Protein AF-A0A2V7VZ02-F1 (afdb_monomer_lite)

Sequence (107 aa):
QSSDVDKNAAIVIFVASGRCRVFQDGQEIDCIIPPEVAVRQQSALAVGDRVQLDENRAVKAVLPRRTVLSRPDPNNPHRQRLIAANLDIVIHVVSVKAPPLRPRLID

Radius of gyration: 16.57 Å; chains: 1; bounding box: 39×30×45 Å

pLDDT: mean 86.11, std 13.35, range [42.12, 97.31]

Foldseek 3Di:
DPPPVQQFWWFFAADDVQWTWTHGPNDIDIAGEDVCQQPVPLAGDEGRWTFDADPRRYTPDTDDFPAWDWDQDPVGNVDIHTHHTNDPDDDDDDDCVVVHDDVVVVD

Secondary structure (DSSP, 8-state):
--SSTTTTPEEEEEEETTEEEEEETTEEEEEE--HHHHHH-SS---BT-EEEE-TTSBEEEEPPPS-EEEEEETTEEEEEEEEEES-S-------SBTTBP-GGGT-

Structure (mmCIF, N/CA/C/O backbone):
data_AF-A0A2V7VZ02-F1
#
_entry.id   AF-A0A2V7VZ02-F1
#
loop_
_atom_site.group_PDB
_atom_site.id
_atom_site.type_symbol
_atom_site.label_atom_id
_atom_site.label_alt_id
_atom_site.label_comp_id
_atom_site.label_asym_id
_atom_site.label_entity_id
_atom_site.label_seq_id
_atom_site.pdbx_PDB_ins_code
_atom_site.Cartn_x
_atom_site.Cartn_y
_atom_site.Cartn_z
_atom_site.occupancy
_atom_site.B_iso_or_equiv
_atom_site.auth_seq_id
_atom_site.auth_comp_id
_atom_site.auth_asym_id
_atom_site.auth_atom_id
_atom_site.pdbx_PDB_model_num
ATOM 1 N N . GLN A 1 1 ? -10.505 -18.770 16.253 1.00 42.12 1 GLN A N 1
ATOM 2 C CA . GLN A 1 1 ? -10.760 -17.383 16.709 1.00 42.12 1 GLN A CA 1
ATOM 3 C C . GLN A 1 1 ? -10.189 -16.311 15.761 1.00 42.12 1 GLN A C 1
ATOM 5 O O . GLN A 1 1 ? -10.323 -15.136 16.052 1.00 42.12 1 GLN A O 1
ATOM 10 N N . SER A 1 2 ? -9.627 -16.672 14.595 1.00 49.50 2 SER A N 1
ATOM 11 C CA . SER A 1 2 ? -8.992 -15.723 13.656 1.00 49.50 2 SER A CA 1
ATOM 12 C C . SER A 1 2 ? -9.938 -15.053 12.638 1.00 49.50 2 SER A C 1
ATOM 14 O O . SER A 1 2 ? -9.486 -14.239 11.844 1.00 49.50 2 SER A O 1
ATOM 16 N N . SER A 1 3 ? -11.226 -15.407 12.604 1.00 48.09 3 SER A N 1
ATOM 17 C CA . SER A 1 3 ? -12.119 -15.102 11.471 1.00 48.09 3 SER A CA 1
ATOM 18 C C . SER A 1 3 ? -12.917 -13.797 11.577 1.00 48.09 3 SER A C 1
ATOM 20 O O . SER A 1 3 ? -13.489 -13.381 10.577 1.00 48.09 3 SER A O 1
ATOM 22 N N . ASP A 1 4 ? -12.987 -13.162 12.752 1.00 48.34 4 ASP A N 1
ATOM 23 C CA . ASP A 1 4 ? -13.784 -11.933 12.947 1.00 48.34 4 ASP A CA 1
ATOM 24 C C . ASP A 1 4 ? -12.958 -10.643 12.835 1.00 48.34 4 ASP A C 1
ATOM 26 O O . ASP A 1 4 ? -13.481 -9.617 12.414 1.00 48.34 4 ASP A O 1
ATOM 30 N N . VAL A 1 5 ? -11.651 -10.694 13.122 1.00 52.28 5 VAL A N 1
ATOM 31 C CA . VAL A 1 5 ? -10.734 -9.542 12.961 1.00 52.28 5 VAL A CA 1
ATOM 32 C C . VAL A 1 5 ? -10.601 -9.133 11.489 1.00 52.28 5 VAL A C 1
ATOM 34 O O . VAL A 1 5 ? -10.393 -7.963 11.177 1.00 52.28 5 VAL A O 1
ATOM 37 N N . ASP A 1 6 ? -10.774 -10.100 10.592 1.00 58.72 6 ASP A N 1
ATOM 38 C CA . ASP A 1 6 ? -10.607 -9.935 9.154 1.00 58.72 6 ASP A CA 1
ATOM 39 C C . ASP A 1 6 ? -11.839 -9.364 8.443 1.00 58.72 6 ASP A C 1
ATOM 41 O O . ASP A 1 6 ? -11.684 -8.790 7.365 1.00 58.72 6 ASP A O 1
ATOM 45 N N . LYS A 1 7 ? -13.040 -9.487 9.028 1.00 61.44 7 LYS A N 1
ATOM 46 C CA . LYS A 1 7 ? -14.293 -9.056 8.380 1.00 61.44 7 LYS A CA 1
ATOM 47 C C . LYS A 1 7 ? -14.403 -7.543 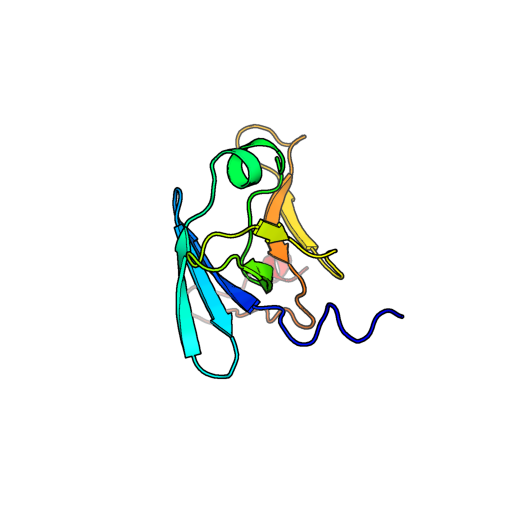8.205 1.00 61.44 7 LYS A C 1
ATOM 49 O O . LYS A 1 7 ? -15.038 -7.108 7.257 1.00 61.44 7 LYS A O 1
ATOM 54 N N . ASN A 1 8 ? -13.747 -6.766 9.068 1.00 75.88 8 ASN A N 1
ATOM 55 C CA . ASN A 1 8 ? -13.770 -5.299 9.021 1.00 75.88 8 ASN A CA 1
ATOM 56 C C . ASN A 1 8 ? -12.416 -4.697 8.616 1.00 75.88 8 ASN A C 1
ATOM 58 O O . ASN A 1 8 ? -12.157 -3.523 8.879 1.00 75.88 8 ASN A O 1
ATOM 62 N N . ALA A 1 9 ? -11.518 -5.494 8.036 1.00 88.50 9 ALA A N 1
ATOM 63 C CA . ALA A 1 9 ? -10.226 -4.988 7.601 1.00 88.50 9 ALA A CA 1
ATOM 64 C C . ALA A 1 9 ? -10.382 -4.174 6.309 1.00 88.50 9 ALA A C 1
ATOM 66 O O . ALA A 1 9 ? -10.865 -4.688 5.301 1.00 88.50 9 ALA A O 1
ATOM 67 N N . ALA A 1 10 ? -9.910 -2.930 6.325 1.00 95.38 10 ALA A N 1
ATOM 68 C CA . ALA A 1 10 ? -9.783 -2.114 5.126 1.00 95.38 10 ALA A CA 1
ATOM 69 C C . ALA A 1 10 ? -8.416 -2.359 4.469 1.00 95.38 10 ALA A C 1
ATOM 71 O O . ALA A 1 10 ? -7.426 -2.620 5.158 1.00 95.38 10 ALA A O 1
ATOM 72 N N . ILE A 1 11 ? -8.341 -2.280 3.142 1.00 96.38 11 ILE A N 1
ATOM 73 C CA . ILE A 1 11 ? -7.092 -2.477 2.392 1.00 96.38 11 ILE A CA 1
ATOM 74 C C . ILE A 1 11 ? -6.541 -1.122 1.982 1.00 96.38 11 ILE A C 1
ATOM 76 O O . ILE A 1 11 ? -7.223 -0.356 1.314 1.00 96.38 11 ILE A O 1
ATOM 80 N N . VAL A 1 12 ? -5.295 -0.821 2.324 1.00 95.94 12 VAL A N 1
ATOM 81 C CA . VAL A 1 12 ? -4.632 0.410 1.889 1.00 95.94 12 VAL A CA 1
ATOM 82 C C . VAL A 1 12 ? -4.392 0.364 0.382 1.00 95.94 12 VAL A C 1
ATOM 84 O O . VAL A 1 12 ? -3.684 -0.510 -0.111 1.00 95.94 12 VAL A O 1
ATOM 87 N N . ILE A 1 13 ? -4.932 1.334 -0.351 1.00 96.81 13 ILE A N 1
ATOM 88 C CA . ILE A 1 13 ? -4.778 1.453 -1.812 1.00 96.81 13 ILE A CA 1
ATOM 89 C C . ILE A 1 13 ? -3.915 2.653 -2.217 1.00 96.81 13 ILE A C 1
ATOM 91 O O . ILE A 1 13 ? -3.393 2.697 -3.327 1.00 96.81 13 ILE A O 1
ATOM 95 N N . PHE A 1 14 ? -3.714 3.610 -1.308 1.00 94.62 14 PHE A N 1
ATOM 96 C CA . PHE A 1 14 ? -2.876 4.785 -1.533 1.00 94.62 14 PHE A CA 1
ATOM 97 C C . PHE A 1 14 ? -2.263 5.281 -0.222 1.00 94.62 14 PHE A C 1
ATOM 99 O O . PHE A 1 14 ? -2.923 5.263 0.817 1.00 94.62 14 PHE A O 1
ATOM 106 N N . VAL A 1 15 ?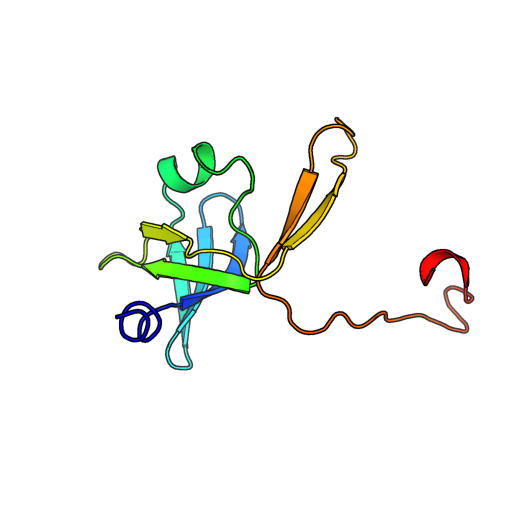 -1.024 5.779 -0.272 1.00 90.94 15 VAL A N 1
ATOM 107 C CA . VAL A 1 15 ? -0.319 6.347 0.886 1.00 90.94 15 VAL A CA 1
ATOM 108 C C . VAL A 1 15 ? 0.352 7.662 0.499 1.00 90.94 15 VAL A C 1
ATOM 110 O O . VAL A 1 15 ? 1.076 7.737 -0.492 1.00 90.94 15 VAL A O 1
ATOM 113 N N . ALA A 1 16 ? 0.147 8.685 1.323 1.00 87.81 16 ALA A N 1
ATOM 114 C CA . ALA A 1 16 ? 0.828 9.971 1.270 1.00 87.81 16 ALA A CA 1
ATOM 115 C C . ALA A 1 16 ? 1.245 10.409 2.684 1.00 87.81 16 ALA A C 1
ATOM 117 O O . ALA A 1 16 ? 0.965 9.743 3.681 1.00 87.81 16 ALA A O 1
ATOM 118 N N . SER A 1 17 ? 1.936 11.545 2.791 1.00 84.44 17 SER A N 1
ATOM 119 C CA . SER A 1 17 ? 2.347 12.076 4.094 1.00 84.44 17 SER A CA 1
ATOM 120 C C . SER A 1 17 ? 1.126 12.350 4.985 1.00 84.44 17 SER A C 1
ATOM 122 O O . SER A 1 17 ? 0.275 13.170 4.640 1.00 84.44 17 SER A O 1
ATOM 124 N N . GLY A 1 18 ? 1.022 11.632 6.109 1.00 87.44 18 GLY A N 1
ATOM 125 C CA . GLY A 1 18 ? -0.049 11.781 7.106 1.00 87.44 18 GLY A CA 1
ATOM 126 C C . GLY A 1 18 ? -1.448 11.334 6.661 1.00 87.44 18 GLY A C 1
ATOM 127 O O . GLY A 1 18 ? -2.400 11.475 7.428 1.00 87.44 18 GLY A O 1
ATOM 128 N N . ARG A 1 19 ? -1.601 10.802 5.442 1.00 92.69 19 ARG A N 1
ATOM 129 C CA . ARG A 1 19 ? -2.894 10.395 4.874 1.00 92.69 19 ARG A CA 1
ATOM 130 C C . ARG A 1 19 ? -2.769 9.109 4.078 1.00 92.69 19 ARG A C 1
ATOM 132 O O . ARG A 1 19 ? -1.748 8.851 3.447 1.00 92.69 19 ARG A O 1
ATOM 139 N N . CYS A 1 20 ? -3.836 8.333 4.048 1.00 94.69 20 CYS A N 1
ATOM 140 C CA . CYS A 1 20 ? -3.964 7.199 3.145 1.00 94.69 20 CYS A CA 1
ATOM 141 C C . CYS A 1 20 ? -5.375 7.145 2.576 1.00 94.69 20 CYS A C 1
ATOM 143 O O . CYS A 1 20 ? -6.274 7.836 3.051 1.00 94.69 20 CYS A O 1
ATOM 145 N N . ARG A 1 21 ? -5.550 6.313 1.556 1.00 97.31 21 ARG A N 1
ATOM 146 C CA . ARG A 1 21 ? -6.867 5.882 1.114 1.00 97.31 21 ARG A CA 1
ATOM 147 C C . ARG A 1 21 ? -6.953 4.381 1.255 1.00 97.31 21 ARG A C 1
ATOM 149 O O . ARG A 1 21 ? -5.990 3.675 0.935 1.00 97.31 21 ARG A O 1
ATOM 156 N N . VAL A 1 22 ? -8.096 3.914 1.723 1.00 97.06 22 VAL A N 1
ATOM 157 C CA . VAL A 1 22 ? -8.373 2.495 1.897 1.00 97.06 22 VAL A CA 1
ATOM 158 C C . VAL A 1 22 ? -9.592 2.081 1.089 1.00 97.06 22 VAL A C 1
ATOM 160 O O . VAL A 1 22 ? -10.464 2.898 0.805 1.00 97.06 22 VAL A O 1
ATOM 163 N N . PHE A 1 23 ? -9.641 0.808 0.727 1.00 96.94 23 PHE A N 1
ATOM 164 C CA . PHE A 1 23 ? -10.794 0.152 0.144 1.00 96.94 23 PHE A CA 1
ATOM 165 C C . PHE A 1 23 ? -11.464 -0.720 1.205 1.00 96.94 23 PHE A C 1
ATOM 167 O O . PHE A 1 23 ? -10.813 -1.584 1.800 1.00 96.94 23 PHE A O 1
ATOM 174 N N . GLN A 1 24 ? -12.747 -0.485 1.451 1.00 94.56 24 GLN A N 1
ATOM 175 C CA . GLN A 1 24 ? -13.556 -1.229 2.412 1.00 94.56 24 GLN A CA 1
ATOM 176 C C . GLN A 1 24 ? -14.988 -1.321 1.888 1.00 94.56 24 GLN A C 1
ATOM 178 O O . GLN A 1 24 ? -15.546 -0.318 1.452 1.00 94.56 24 GLN A O 1
ATOM 183 N N . ASP A 1 25 ? -15.567 -2.523 1.892 1.00 90.88 25 ASP A N 1
ATOM 184 C CA . ASP A 1 25 ? -16.966 -2.767 1.506 1.00 90.88 25 ASP A CA 1
ATOM 185 C C . ASP A 1 25 ? -17.374 -2.151 0.153 1.00 90.88 25 ASP A C 1
ATOM 187 O O . ASP A 1 25 ? -18.471 -1.621 -0.020 1.00 90.88 25 ASP A O 1
ATOM 191 N N . GLY A 1 26 ? -16.472 -2.207 -0.832 1.00 92.56 26 GLY A N 1
ATOM 192 C CA . GLY A 1 26 ? -16.727 -1.680 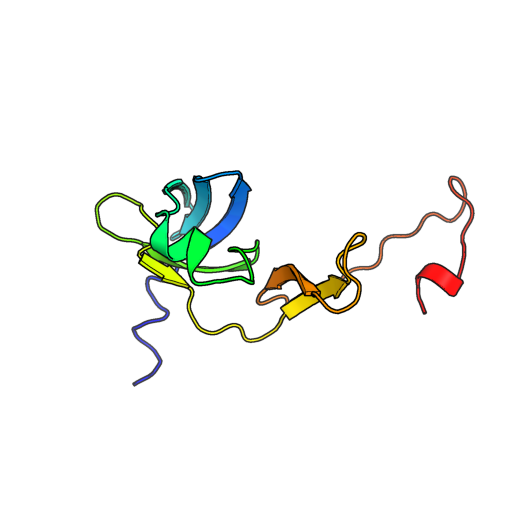-2.176 1.00 92.56 26 GLY A CA 1
ATOM 193 C C . GLY A 1 26 ? -16.496 -0.176 -2.334 1.00 92.56 26 GLY A C 1
ATOM 194 O O . GLY A 1 26 ? -16.718 0.349 -3.423 1.00 92.56 26 GLY A O 1
ATOM 195 N N . GLN A 1 27 ? -16.059 0.521 -1.284 1.00 94.88 27 GLN A N 1
ATOM 196 C CA . GLN A 1 27 ? -15.878 1.969 -1.285 1.00 94.88 27 GLN A CA 1
ATOM 197 C C . GLN A 1 27 ? -14.432 2.367 -1.021 1.00 94.88 27 GLN A C 1
ATOM 199 O O . GLN A 1 27 ? -13.710 1.715 -0.265 1.00 94.88 27 GLN A O 1
ATOM 204 N N . GLU A 1 28 ? -14.032 3.486 -1.620 1.00 97.31 28 GLU A N 1
ATOM 205 C CA . GLU A 1 28 ? -12.789 4.162 -1.278 1.00 97.31 28 GLU A CA 1
ATOM 206 C C . GLU A 1 28 ? -13.025 5.196 -0.173 1.00 97.31 28 GLU A C 1
ATOM 208 O O . GLU A 1 28 ? -13.923 6.035 -0.268 1.00 97.31 28 GLU A O 1
ATOM 213 N N . ILE A 1 29 ? -12.196 5.157 0.867 1.00 96.38 29 ILE A N 1
ATOM 214 C CA . ILE A 1 29 ? -12.321 6.016 2.044 1.00 96.38 29 ILE A CA 1
ATOM 215 C C . ILE A 1 29 ? -10.982 6.710 2.286 1.00 96.38 29 ILE A C 1
ATOM 217 O O . ILE A 1 29 ? -9.952 6.053 2.450 1.00 96.38 29 ILE A O 1
ATOM 221 N N . ASP A 1 30 ? -10.991 8.043 2.313 1.00 97.12 30 ASP A N 1
ATOM 222 C CA . ASP A 1 30 ? -9.832 8.824 2.743 1.00 97.12 30 ASP A CA 1
ATOM 223 C C . ASP A 1 30 ? -9.691 8.759 4.270 1.00 97.12 30 ASP A C 1
ATOM 225 O O . ASP A 1 30 ? -10.656 8.953 5.018 1.00 97.12 30 ASP A O 1
ATOM 229 N N . CYS A 1 31 ? -8.464 8.509 4.721 1.00 95.44 31 CYS A N 1
ATOM 230 C CA . CYS A 1 31 ? -8.131 8.238 6.111 1.00 95.44 31 CYS A CA 1
ATOM 231 C C . CYS A 1 31 ? -6.908 9.034 6.573 1.00 95.44 31 CYS A C 1
ATOM 233 O O . CYS A 1 31 ? -5.994 9.352 5.802 1.00 95.44 31 CYS A O 1
ATOM 235 N N . ILE A 1 32 ? -6.861 9.312 7.872 1.00 93.62 32 ILE A N 1
ATOM 236 C CA . ILE A 1 32 ? -5.720 9.963 8.523 1.00 93.62 32 ILE A CA 1
ATOM 237 C C . ILE A 1 32 ? -4.751 8.889 9.023 1.00 93.62 32 ILE A C 1
ATOM 239 O O . ILE A 1 32 ? -5.174 7.835 9.497 1.00 93.62 32 ILE A O 1
ATOM 243 N N . ILE A 1 33 ? -3.447 9.160 8.936 1.00 91.31 33 ILE A N 1
ATOM 244 C CA . ILE A 1 33 ? -2.409 8.332 9.556 1.00 91.31 33 ILE A CA 1
ATOM 245 C C . ILE A 1 33 ? -1.938 9.041 10.833 1.00 91.31 33 ILE A C 1
ATOM 247 O O . ILE A 1 33 ? -1.225 10.045 10.732 1.00 91.31 33 ILE A O 1
ATOM 251 N N . PRO A 1 34 ? -2.305 8.549 12.030 1.00 88.50 34 PRO A N 1
ATOM 252 C CA . PRO A 1 34 ? -1.823 9.117 13.281 1.00 88.50 34 PRO A CA 1
ATOM 253 C C . PRO A 1 34 ? -0.286 9.080 13.375 1.00 88.50 34 PRO A C 1
ATOM 255 O O . PRO A 1 34 ? 0.331 8.098 12.942 1.00 88.50 34 PRO A O 1
ATOM 258 N N . PRO A 1 35 ? 0.359 10.094 13.985 1.00 82.50 35 PRO A N 1
ATOM 259 C CA . PRO A 1 35 ? 1.816 10.139 14.130 1.00 82.50 35 PRO A CA 1
ATOM 260 C C . PRO A 1 35 ? 2.398 8.903 14.821 1.00 82.50 35 PRO A C 1
ATOM 262 O O . PRO A 1 35 ? 3.475 8.445 14.470 1.00 82.50 35 PRO A O 1
ATOM 265 N N . GLU A 1 36 ? 1.676 8.317 15.772 1.00 80.31 36 GLU A N 1
ATOM 266 C CA . GLU A 1 36 ? 2.086 7.093 16.464 1.00 80.31 36 GLU A CA 1
ATOM 267 C C . GLU A 1 36 ? 2.195 5.877 15.534 1.00 80.31 36 GLU A C 1
ATOM 269 O O . GLU A 1 36 ? 3.137 5.095 15.665 1.00 80.31 36 GLU A O 1
ATOM 274 N N . VAL A 1 37 ? 1.304 5.755 14.546 1.00 77.25 37 VAL A N 1
ATOM 275 C CA . VAL A 1 37 ? 1.382 4.726 13.499 1.00 77.25 37 VAL A CA 1
ATOM 276 C C . VAL A 1 37 ? 2.516 5.051 12.525 1.00 77.25 37 VAL A C 1
ATOM 278 O O . VAL A 1 37 ? 3.269 4.158 12.138 1.00 77.25 37 VAL A O 1
ATOM 281 N N . ALA A 1 38 ? 2.696 6.332 12.191 1.00 70.19 38 ALA A N 1
ATOM 282 C CA . ALA A 1 38 ? 3.758 6.796 11.299 1.00 70.19 38 ALA A CA 1
ATOM 283 C C . ALA A 1 38 ? 5.177 6.634 11.888 1.00 70.19 38 ALA A C 1
ATOM 285 O O . ALA A 1 38 ? 6.120 6.362 11.148 1.00 70.19 38 ALA A O 1
ATOM 286 N N . VAL A 1 39 ? 5.340 6.798 13.207 1.00 61.62 39 VAL A N 1
ATOM 287 C CA . VAL A 1 39 ? 6.638 6.788 13.908 1.00 61.62 39 VAL A CA 1
ATOM 288 C C . VAL A 1 39 ? 7.024 5.389 14.392 1.00 61.62 39 VAL A C 1
ATOM 290 O O . VAL A 1 39 ? 8.188 5.006 14.271 1.00 61.62 39 VAL A O 1
ATOM 293 N N . ARG A 1 40 ? 6.078 4.605 14.938 1.00 54.97 40 ARG A N 1
ATOM 294 C CA . ARG A 1 40 ? 6.382 3.276 15.507 1.00 54.97 40 ARG A CA 1
ATOM 295 C C . ARG A 1 40 ? 6.747 2.246 14.446 1.00 54.97 40 ARG A C 1
ATOM 297 O O . ARG A 1 40 ? 7.556 1.361 14.709 1.00 54.97 40 ARG A O 1
ATOM 304 N N . GLN A 1 41 ? 6.171 2.344 13.253 1.00 52.75 41 GLN A N 1
ATOM 305 C CA . GLN A 1 41 ? 6.456 1.404 12.180 1.00 52.75 41 GLN A CA 1
ATOM 306 C C . GLN A 1 41 ? 7.488 1.992 11.230 1.00 52.75 41 GLN A C 1
ATOM 308 O O . GLN A 1 41 ? 7.159 2.474 10.155 1.00 52.75 41 GLN A O 1
ATOM 313 N N . GLN A 1 42 ? 8.771 1.867 11.576 1.00 46.72 42 GLN A N 1
ATOM 314 C CA . GLN A 1 42 ? 9.895 2.160 10.670 1.00 46.72 42 GLN A CA 1
ATOM 315 C C . GLN A 1 42 ? 9.807 1.436 9.299 1.00 46.72 42 GLN A C 1
ATOM 317 O O . GLN A 1 42 ? 10.586 1.750 8.396 1.00 46.72 42 GLN A O 1
ATOM 322 N N . SER A 1 43 ? 8.829 0.533 9.130 1.00 55.38 43 SER A N 1
ATOM 323 C CA . SER A 1 43 ? 8.205 0.138 7.864 1.00 55.38 43 SER A CA 1
ATOM 324 C C . SER A 1 43 ? 6.855 0.858 7.674 1.00 55.38 43 SER A C 1
ATOM 326 O O . SER A 1 43 ? 5.802 0.339 8.043 1.00 55.38 43 SER A O 1
ATOM 328 N N . ALA A 1 44 ? 6.915 2.078 7.130 1.00 70.56 44 ALA A N 1
ATOM 329 C CA . ALA A 1 44 ? 5.758 2.922 6.843 1.00 70.56 44 ALA A CA 1
ATOM 330 C C . ALA A 1 44 ? 4.624 2.110 6.207 1.00 70.56 44 ALA A C 1
ATOM 332 O O . ALA A 1 44 ? 4.893 1.245 5.371 1.00 70.56 44 ALA A O 1
ATOM 333 N N . LEU A 1 45 ? 3.388 2.404 6.617 1.00 87.19 45 LEU A N 1
ATOM 334 C CA . LEU A 1 45 ? 2.169 1.936 5.964 1.00 87.19 45 LEU A CA 1
ATOM 335 C C . LEU A 1 45 ? 2.390 1.825 4.449 1.00 87.19 45 LEU A C 1
ATOM 337 O O . LEU A 1 45 ? 2.837 2.790 3.823 1.00 87.19 45 LEU A O 1
ATOM 341 N N . ALA A 1 46 ? 2.108 0.665 3.874 1.00 90.81 46 ALA A N 1
ATOM 342 C CA . ALA A 1 46 ? 2.259 0.439 2.446 1.00 90.81 46 ALA A CA 1
ATOM 343 C C . ALA A 1 46 ? 0.933 0.065 1.804 1.00 90.81 46 ALA A C 1
ATOM 345 O O . ALA A 1 46 ? -0.002 -0.400 2.452 1.00 90.81 46 ALA A O 1
ATOM 346 N N . VAL A 1 47 ? 0.870 0.247 0.489 1.00 94.12 47 VAL A N 1
ATOM 347 C CA . VAL A 1 47 ? -0.240 -0.280 -0.301 1.00 94.12 47 VAL A CA 1
ATOM 348 C C . VAL A 1 47 ? -0.324 -1.801 -0.135 1.00 94.12 47 VAL A C 1
ATOM 350 O O . VAL A 1 47 ? 0.695 -2.490 -0.044 1.00 94.12 47 VAL A O 1
ATOM 353 N N . GLY A 1 48 ? -1.547 -2.311 -0.044 1.00 95.25 48 GLY A N 1
ATOM 354 C CA . GLY A 1 48 ? -1.850 -3.702 0.278 1.00 95.25 48 GLY A CA 1
ATOM 355 C C . GLY A 1 48 ? -1.823 -4.034 1.775 1.00 95.25 48 GLY A C 1
ATOM 356 O O . GLY A 1 48 ? -2.222 -5.136 2.156 1.00 95.25 48 GLY A O 1
ATOM 357 N N . ASP A 1 49 ? -1.425 -3.109 2.659 1.00 94.06 49 ASP A N 1
ATOM 358 C CA . ASP A 1 49 ? -1.613 -3.313 4.097 1.00 94.06 49 ASP A CA 1
ATOM 359 C C . ASP A 1 49 ? -3.097 -3.468 4.433 1.00 94.06 49 ASP A C 1
ATOM 361 O O . ASP A 1 49 ? -3.960 -2.760 3.915 1.00 94.06 49 ASP A O 1
ATOM 365 N N . ARG A 1 50 ? -3.382 -4.400 5.341 1.00 95.00 50 ARG A N 1
ATOM 366 C CA . ARG A 1 50 ? -4.707 -4.564 5.932 1.00 95.00 50 ARG A CA 1
ATOM 367 C C . ARG A 1 50 ? -4.735 -3.769 7.223 1.00 95.00 50 ARG A C 1
ATOM 369 O O . ARG A 1 50 ? -3.846 -3.939 8.056 1.00 95.00 50 ARG A O 1
ATOM 376 N N . VAL A 1 51 ? -5.731 -2.914 7.399 1.00 93.69 51 VAL A N 1
ATOM 377 C CA . VAL A 1 51 ? -5.806 -2.004 8.541 1.00 93.69 51 VAL A CA 1
ATOM 378 C C . VAL A 1 51 ? -7.160 -2.042 9.222 1.00 93.69 51 VAL A C 1
ATOM 380 O O . VAL A 1 51 ? -8.184 -2.335 8.609 1.00 93.69 51 VAL A O 1
ATOM 383 N N . GLN A 1 52 ? -7.148 -1.707 10.506 1.00 92.88 52 GLN A N 1
ATOM 384 C CA . GLN A 1 52 ? -8.344 -1.349 11.251 1.00 92.88 52 GLN A CA 1
ATOM 385 C C . GLN A 1 52 ? -8.450 0.170 11.314 1.00 92.88 52 GLN A C 1
ATOM 387 O O . GLN A 1 52 ? -7.468 0.852 11.627 1.00 92.88 52 GLN A O 1
ATOM 392 N N . LEU A 1 53 ? -9.645 0.680 11.042 1.00 92.56 53 LEU A N 1
ATOM 393 C CA . LEU A 1 53 ? -9.978 2.089 11.201 1.00 92.56 53 LEU A CA 1
ATOM 394 C C . LEU A 1 53 ? -10.691 2.310 12.536 1.00 92.56 53 LEU A C 1
ATOM 396 O O . LEU A 1 53 ? -11.346 1.403 13.054 1.00 92.56 53 LEU A O 1
ATOM 400 N N . ASP A 1 54 ? -10.560 3.510 13.090 1.00 91.56 54 ASP A N 1
ATOM 401 C CA . ASP A 1 54 ? -11.448 3.989 14.146 1.00 91.56 54 ASP A CA 1
ATOM 402 C C . ASP A 1 54 ? -12.697 4.691 13.571 1.00 91.56 54 ASP A C 1
ATOM 404 O O . ASP A 1 54 ? -12.870 4.816 12.356 1.00 91.56 54 ASP A O 1
ATOM 408 N N . GLU A 1 55 ? -13.576 5.167 14.455 1.00 89.56 55 GLU A N 1
ATOM 409 C CA . GLU A 1 55 ? -14.817 5.870 14.091 1.00 89.56 55 GLU A CA 1
ATOM 410 C C . GLU A 1 55 ? -14.567 7.176 13.314 1.00 89.56 55 GLU A C 1
ATOM 412 O O . GLU A 1 55 ? -15.415 7.615 12.538 1.00 89.56 55 GLU A O 1
ATOM 417 N N . ASN A 1 56 ? -13.378 7.766 13.464 1.00 92.00 56 ASN A N 1
ATOM 418 C CA . ASN A 1 56 ? -12.961 9.000 12.802 1.00 92.00 56 ASN A CA 1
ATOM 419 C C . ASN A 1 56 ? -12.196 8.742 11.496 1.00 92.00 56 ASN A C 1
ATOM 421 O O . ASN A 1 56 ? -11.607 9.670 10.935 1.00 92.00 56 ASN A O 1
ATOM 425 N N . ARG A 1 57 ? -12.195 7.496 10.997 1.00 92.06 57 ARG A N 1
ATOM 426 C CA . ARG A 1 57 ? -11.452 7.075 9.797 1.00 92.06 57 ARG A CA 1
ATOM 427 C C . ARG A 1 57 ? -9.944 7.305 9.932 1.00 92.06 57 ARG A C 1
ATOM 429 O O . ARG A 1 57 ? -9.257 7.556 8.941 1.00 92.06 57 ARG A O 1
ATOM 436 N N . ALA A 1 58 ? -9.407 7.222 11.143 1.00 92.88 58 ALA A N 1
ATOM 437 C CA . ALA A 1 58 ? -7.974 7.179 11.371 1.00 92.88 58 ALA A CA 1
ATOM 438 C C . ALA A 1 58 ? -7.489 5.726 11.408 1.00 92.88 58 ALA A C 1
ATOM 440 O O . ALA A 1 58 ? -8.173 4.827 11.903 1.00 92.88 58 ALA A O 1
ATOM 441 N N . VAL A 1 59 ? -6.287 5.484 10.880 1.00 92.44 59 VAL A N 1
ATOM 442 C CA . VAL A 1 59 ? -5.653 4.164 10.958 1.00 92.44 59 VAL A CA 1
ATOM 443 C C . VAL A 1 59 ? -5.319 3.867 12.416 1.00 92.44 59 VAL A C 1
ATOM 445 O O . VAL A 1 59 ? -4.437 4.498 12.993 1.00 92.44 59 VAL A O 1
ATOM 448 N N . LYS A 1 60 ? -5.999 2.879 12.997 1.00 90.94 60 LYS A N 1
ATOM 449 C CA . LYS A 1 60 ? -5.795 2.438 14.380 1.00 90.94 60 LYS A CA 1
ATOM 450 C C . LYS A 1 60 ? -4.685 1.399 14.487 1.00 90.94 60 LYS A C 1
ATOM 452 O O . LYS A 1 60 ? -3.873 1.438 15.408 1.00 90.94 60 LYS A O 1
ATOM 457 N N . ALA A 1 61 ? -4.661 0.448 13.557 1.00 89.06 61 ALA A N 1
ATOM 458 C CA . ALA A 1 61 ? -3.687 -0.636 13.550 1.00 89.06 61 ALA A CA 1
ATOM 459 C C . ALA A 1 61 ? -3.464 -1.184 12.139 1.00 89.06 61 ALA A C 1
ATOM 461 O O . ALA A 1 61 ? -4.393 -1.243 11.334 1.00 89.06 61 ALA A O 1
ATOM 462 N N . VAL A 1 62 ? -2.238 -1.640 11.880 1.00 90.69 62 VAL A N 1
ATOM 463 C CA . VAL A 1 62 ? -1.886 -2.453 10.710 1.00 90.69 62 VAL A CA 1
ATOM 464 C C . VAL A 1 62 ? -1.882 -3.916 11.143 1.00 90.69 62 VAL A C 1
ATOM 466 O O . VAL A 1 62 ? -1.213 -4.271 12.115 1.00 90.69 62 VAL A O 1
ATOM 469 N N . LEU A 1 63 ? -2.650 -4.753 10.452 1.00 91.94 63 LEU A N 1
ATOM 470 C CA . LEU A 1 63 ? -2.735 -6.187 10.713 1.00 91.94 63 LEU A CA 1
ATOM 471 C C . LEU A 1 63 ? -1.468 -6.913 10.218 1.00 91.94 63 LEU A C 1
ATOM 473 O O . LEU A 1 63 ? -0.750 -6.387 9.362 1.00 91.94 63 LEU A O 1
ATOM 477 N N . PRO A 1 64 ? -1.171 -8.126 10.727 1.00 91.19 64 PRO A N 1
ATOM 478 C CA . PRO A 1 64 ? 0.011 -8.880 10.320 1.00 91.19 64 PRO A CA 1
ATOM 479 C C . PRO A 1 64 ? 0.105 -9.077 8.801 1.00 91.19 64 PRO A C 1
ATOM 481 O O . PRO A 1 64 ? -0.858 -9.486 8.147 1.00 91.19 64 PRO A O 1
ATOM 484 N N . ARG A 1 65 ? 1.290 -8.806 8.245 1.00 91.75 65 ARG A N 1
ATOM 485 C CA . ARG A 1 65 ? 1.577 -8.962 6.814 1.00 91.75 65 ARG A CA 1
ATOM 486 C C . ARG A 1 65 ? 1.880 -10.423 6.493 1.00 91.75 65 ARG A C 1
ATOM 488 O O . ARG A 1 65 ? 2.701 -11.042 7.163 1.00 91.75 65 ARG A O 1
ATOM 495 N N . ARG A 1 66 ? 1.256 -10.953 5.441 1.00 94.25 66 ARG A N 1
ATOM 496 C CA . ARG A 1 66 ? 1.542 -12.293 4.895 1.00 94.25 66 ARG A CA 1
ATOM 497 C C . ARG A 1 66 ? 2.763 -12.283 3.978 1.00 94.25 66 ARG A C 1
ATOM 499 O O . ARG A 1 66 ? 3.559 -13.211 4.000 1.00 94.25 66 ARG A O 1
ATOM 506 N N . THR A 1 67 ? 2.911 -11.218 3.196 1.00 94.69 67 THR A N 1
ATOM 507 C CA . THR A 1 67 ? 4.025 -11.010 2.266 1.00 94.69 67 THR A CA 1
ATOM 508 C C . THR A 1 67 ? 4.481 -9.556 2.316 1.00 94.69 67 THR A C 1
ATOM 510 O O . THR A 1 67 ? 3.718 -8.660 2.697 1.00 94.69 67 THR A O 1
ATOM 513 N N . VAL A 1 68 ? 5.741 -9.322 1.952 1.00 92.81 68 VAL A N 1
ATOM 514 C CA . VAL A 1 68 ? 6.367 -7.998 1.937 1.00 92.81 68 VAL A CA 1
ATOM 515 C C . VAL A 1 68 ? 7.185 -7.844 0.661 1.00 92.81 68 VAL A C 1
ATOM 517 O O . VAL A 1 68 ? 8.051 -8.668 0.382 1.00 92.81 68 VAL A O 1
ATOM 520 N N . LEU A 1 69 ? 6.946 -6.754 -0.069 1.00 92.44 69 LEU A N 1
ATOM 521 C CA . LEU A 1 69 ? 7.820 -6.276 -1.134 1.00 92.44 69 LEU A CA 1
ATOM 522 C C . LEU A 1 69 ? 8.574 -5.042 -0.631 1.00 92.44 69 LEU A C 1
ATOM 524 O O . LEU A 1 69 ? 7.972 -4.002 -0.347 1.00 92.44 69 LEU A O 1
ATOM 528 N N . SER A 1 70 ? 9.896 -5.149 -0.521 1.00 90.62 70 SER A N 1
ATOM 529 C CA . SER A 1 70 ? 10.774 -4.062 -0.086 1.00 90.62 70 SER A CA 1
ATOM 530 C C . SER A 1 70 ? 11.974 -3.905 -1.009 1.00 90.62 70 SER A C 1
ATOM 532 O O . SER A 1 70 ? 12.301 -4.787 -1.799 1.00 90.62 70 SER A O 1
ATOM 534 N N . ARG A 1 71 ? 12.648 -2.763 -0.897 1.00 87.25 71 ARG A N 1
ATOM 535 C CA . ARG A 1 71 ? 13.907 -2.483 -1.588 1.00 87.25 71 ARG A CA 1
ATOM 536 C C . ARG A 1 71 ? 14.889 -1.821 -0.621 1.00 87.25 71 ARG A C 1
ATOM 538 O O . ARG A 1 71 ? 14.432 -1.038 0.214 1.00 87.25 71 ARG A O 1
ATOM 545 N N . PRO A 1 72 ? 16.207 -2.053 -0.749 1.00 86.12 72 PRO A N 1
ATOM 546 C CA . PRO A 1 72 ? 17.203 -1.289 -0.006 1.00 86.12 72 PRO A CA 1
ATOM 547 C C . PRO A 1 72 ? 16.995 0.224 -0.148 1.00 86.12 72 PRO A C 1
ATOM 549 O O . PRO A 1 72 ? 16.644 0.720 -1.226 1.00 86.12 72 PRO A O 1
ATOM 552 N N . ASP A 1 73 ? 17.191 0.957 0.943 1.00 79.94 73 ASP A N 1
ATOM 553 C CA . ASP A 1 73 ? 17.179 2.413 0.918 1.00 79.94 73 ASP A CA 1
ATOM 554 C C . ASP A 1 73 ? 18.422 2.913 0.155 1.00 79.94 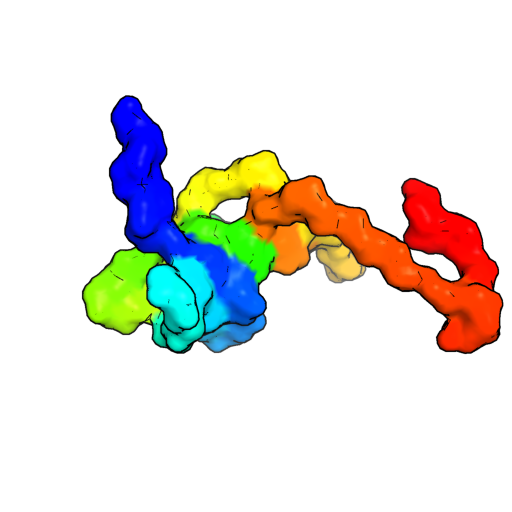73 ASP A C 1
ATOM 556 O O . ASP A 1 73 ? 19.538 2.497 0.482 1.00 79.94 73 ASP A O 1
ATOM 560 N N . PRO A 1 74 ? 18.266 3.795 -0.854 1.00 78.31 74 PRO A N 1
ATOM 561 C CA . PRO A 1 74 ? 19.396 4.298 -1.636 1.00 78.31 74 PRO A CA 1
ATOM 562 C C . PRO A 1 74 ? 20.463 5.005 -0.793 1.00 78.31 74 PRO A C 1
ATOM 564 O O . PRO A 1 74 ? 21.638 4.963 -1.142 1.00 78.31 74 PRO A O 1
ATOM 567 N N . ASN A 1 75 ? 20.056 5.651 0.305 1.00 83.12 75 ASN A N 1
ATOM 568 C CA . ASN A 1 75 ? 20.941 6.423 1.176 1.00 83.12 75 ASN A CA 1
ATOM 569 C C . ASN A 1 75 ? 21.499 5.582 2.331 1.00 83.12 75 ASN A C 1
ATOM 571 O O . ASN A 1 75 ? 22.483 5.971 2.955 1.00 83.12 75 ASN A O 1
ATOM 575 N N . ASN A 1 76 ? 20.868 4.448 2.646 1.00 80.00 76 ASN A N 1
ATOM 576 C CA . ASN A 1 76 ? 21.340 3.521 3.666 1.00 80.00 76 ASN A CA 1
ATOM 577 C C . ASN A 1 76 ? 21.004 2.068 3.279 1.00 80.00 76 ASN A C 1
ATOM 579 O O . ASN A 1 76 ? 19.924 1.580 3.617 1.00 80.00 76 ASN A O 1
ATOM 583 N N . PRO A 1 77 ? 21.936 1.338 2.645 1.00 77.12 77 PRO A N 1
ATOM 584 C CA . PRO A 1 77 ? 21.703 -0.029 2.172 1.00 77.12 77 PRO A CA 1
ATOM 585 C C . PRO A 1 77 ? 21.310 -1.029 3.270 1.00 77.12 77 PRO A C 1
ATOM 587 O O . PRO A 1 77 ? 20.688 -2.049 2.979 1.00 77.12 77 PRO A O 1
ATOM 590 N N . HIS A 1 78 ? 21.638 -0.741 4.535 1.00 78.25 78 HIS A N 1
ATOM 591 C CA . HIS A 1 78 ? 21.253 -1.567 5.683 1.00 78.25 78 HIS A CA 1
ATOM 592 C C . HIS A 1 78 ? 19.788 -1.377 6.098 1.00 78.25 78 HIS A C 1
ATOM 594 O O . HIS A 1 78 ? 19.278 -2.123 6.934 1.00 78.25 78 HIS A O 1
ATOM 600 N N . ARG A 1 79 ? 19.090 -0.396 5.516 1.00 79.00 79 ARG A N 1
ATOM 601 C CA . ARG A 1 79 ? 17.670 -0.144 5.740 1.00 79.00 79 ARG A CA 1
ATOM 602 C C . ARG A 1 79 ? 16.858 -0.662 4.557 1.00 79.00 79 ARG A C 1
ATOM 604 O O . ARG A 1 79 ? 17.162 -0.378 3.405 1.00 79.00 79 ARG A O 1
ATOM 611 N N . GLN A 1 80 ? 15.783 -1.389 4.845 1.00 79.94 80 GLN A N 1
ATOM 612 C CA . GLN A 1 80 ? 14.795 -1.784 3.841 1.00 79.94 80 GLN A CA 1
ATOM 613 C C . GLN A 1 80 ? 13.652 -0.767 3.816 1.00 79.94 80 GLN A C 1
ATOM 615 O O . GLN A 1 80 ? 13.108 -0.404 4.861 1.00 79.94 80 GLN A O 1
ATOM 620 N N . ARG A 1 81 ? 13.268 -0.321 2.620 1.00 81.00 81 ARG A N 1
ATOM 621 C CA . ARG A 1 81 ? 12.088 0.508 2.384 1.00 81.00 81 ARG A CA 1
ATOM 622 C C . ARG A 1 81 ? 10.956 -0.363 1.863 1.00 81.00 81 ARG A C 1
ATOM 624 O O . ARG A 1 81 ? 11.089 -1.008 0.824 1.00 81.00 81 ARG A O 1
ATOM 631 N N . LEU A 1 82 ? 9.845 -0.358 2.588 1.00 85.56 82 LEU A N 1
ATOM 632 C CA . LEU A 1 82 ? 8.629 -1.055 2.194 1.00 85.56 82 LEU A CA 1
ATOM 633 C C . LEU A 1 82 ? 8.019 -0.391 0.950 1.00 85.56 82 LEU A C 1
ATOM 635 O O . LEU A 1 82 ? 7.942 0.837 0.885 1.00 85.56 82 LEU A O 1
ATOM 639 N N . ILE A 1 83 ? 7.619 -1.199 -0.029 1.00 89.38 83 ILE A N 1
ATOM 640 C CA . ILE A 1 83 ? 6.949 -0.748 -1.255 1.00 89.38 83 ILE A CA 1
ATOM 641 C C . ILE A 1 83 ? 5.476 -1.154 -1.206 1.00 89.38 83 ILE A C 1
ATOM 643 O O . ILE A 1 83 ? 4.605 -0.318 -1.428 1.00 89.38 83 ILE A O 1
ATOM 647 N N . ALA A 1 84 ? 5.209 -2.423 -0.894 1.00 92.88 84 ALA A N 1
ATOM 648 C CA . ALA A 1 84 ? 3.871 -3.002 -0.830 1.00 92.88 84 ALA A CA 1
ATOM 649 C C . ALA A 1 84 ? 3.839 -4.205 0.126 1.00 92.88 84 ALA A C 1
ATOM 651 O O . ALA A 1 84 ? 4.880 -4.795 0.435 1.00 92.88 84 ALA A O 1
ATOM 652 N N . ALA A 1 85 ? 2.646 -4.586 0.574 1.00 94.00 85 ALA A N 1
ATOM 653 C CA . ALA A 1 85 ? 2.418 -5.728 1.454 1.00 94.00 85 ALA A CA 1
ATOM 654 C C . ALA A 1 85 ? 1.241 -6.584 0.974 1.00 94.00 85 ALA A C 1
ATOM 656 O O . ALA A 1 85 ? 0.396 -6.117 0.216 1.00 94.00 85 ALA A O 1
ATOM 657 N N . ASN A 1 86 ? 1.181 -7.835 1.438 1.00 95.38 86 ASN A N 1
ATOM 658 C CA . ASN A 1 86 ? 0.085 -8.775 1.161 1.00 95.38 86 ASN A CA 1
ATOM 659 C C . ASN A 1 86 ? -0.214 -8.975 -0.336 1.00 95.38 86 ASN A C 1
ATOM 661 O O . ASN A 1 86 ? -1.362 -9.191 -0.716 1.00 95.38 86 ASN A O 1
ATOM 665 N N . LEU A 1 87 ? 0.821 -8.900 -1.172 1.00 92.81 87 LEU A N 1
ATOM 666 C CA . LEU A 1 87 ? 0.743 -9.238 -2.585 1.00 92.81 87 LEU A CA 1
ATOM 667 C C . LEU A 1 87 ? 0.793 -10.757 -2.762 1.00 92.81 87 LEU A C 1
ATOM 669 O O . LEU A 1 87 ? 1.670 -11.409 -2.190 1.00 92.81 87 LEU A O 1
ATOM 673 N N . ASP A 1 88 ? -0.105 -11.279 -3.595 1.00 93.81 88 ASP A N 1
ATOM 674 C CA . ASP A 1 88 ? -0.108 -12.682 -4.022 1.00 93.81 88 ASP A CA 1
ATOM 675 C C . ASP A 1 88 ? 0.606 -12.871 -5.375 1.00 93.81 88 ASP A C 1
ATOM 677 O O . ASP A 1 88 ? 1.163 -13.932 -5.647 1.00 93.81 88 ASP A O 1
ATOM 681 N N . ILE A 1 89 ? 0.606 -11.840 -6.231 1.00 94.56 89 ILE A N 1
ATOM 682 C CA . ILE A 1 89 ? 1.161 -11.882 -7.591 1.00 94.56 89 ILE A CA 1
ATOM 683 C C . ILE A 1 89 ? 1.971 -10.610 -7.858 1.00 94.56 89 ILE A C 1
ATOM 685 O O . ILE A 1 89 ? 1.520 -9.500 -7.573 1.00 94.56 89 ILE A O 1
ATOM 689 N N . VAL A 1 90 ? 3.149 -10.775 -8.463 1.00 92.62 90 VAL A N 1
ATOM 690 C CA . VAL A 1 90 ? 3.954 -9.692 -9.042 1.00 92.62 90 VAL A CA 1
ATOM 691 C C . VAL A 1 90 ? 4.034 -9.911 -10.548 1.00 92.62 90 VAL A C 1
ATOM 693 O O . VAL A 1 90 ? 4.368 -11.002 -11.004 1.00 92.62 90 VAL A O 1
ATOM 696 N N . ILE A 1 91 ? 3.720 -8.874 -11.324 1.00 94.75 91 ILE A N 1
ATOM 697 C CA . ILE A 1 91 ? 3.751 -8.924 -12.788 1.00 94.75 91 ILE A CA 1
ATOM 698 C C . ILE A 1 91 ? 4.903 -8.046 -13.276 1.00 94.75 91 ILE A C 1
ATOM 700 O O . ILE A 1 91 ? 4.870 -6.824 -13.126 1.00 94.75 91 ILE A O 1
ATOM 704 N N . HIS A 1 92 ? 5.913 -8.666 -13.884 1.00 92.69 92 HIS A N 1
ATOM 705 C CA . HIS A 1 92 ? 6.995 -7.950 -14.556 1.00 92.69 92 HIS A CA 1
ATOM 706 C C . HIS A 1 92 ? 6.536 -7.503 -15.947 1.00 92.69 92 HIS A C 1
ATOM 708 O O . HIS A 1 92 ? 6.287 -8.327 -16.825 1.00 92.69 92 HIS A O 1
ATOM 714 N N . VAL A 1 93 ? 6.440 -6.190 -16.157 1.00 94.56 93 VAL A N 1
ATOM 715 C CA . VAL A 1 93 ? 6.116 -5.603 -17.464 1.00 94.56 93 VAL A CA 1
ATOM 716 C C . VAL A 1 93 ? 7.403 -5.109 -18.117 1.00 94.56 93 VAL A C 1
ATOM 718 O O . VAL A 1 93 ? 8.112 -4.279 -17.551 1.00 94.56 93 VAL A O 1
ATOM 721 N N . VAL A 1 94 ? 7.703 -5.608 -19.318 1.00 94.56 94 VAL A N 1
ATOM 722 C CA . VAL A 1 94 ? 8.903 -5.246 -20.087 1.00 94.56 94 VAL A CA 1
ATOM 723 C C . VAL A 1 94 ? 8.540 -4.786 -21.496 1.00 94.56 94 VAL A C 1
ATOM 725 O O . VAL A 1 94 ? 7.526 -5.191 -22.058 1.00 94.56 94 VAL A O 1
ATOM 728 N N . SER A 1 95 ? 9.391 -3.945 -22.083 1.00 96.25 95 SER A N 1
ATOM 729 C CA . SER A 1 95 ? 9.288 -3.535 -23.486 1.00 96.25 95 SER A CA 1
ATOM 730 C C . SER A 1 95 ? 10.305 -4.292 -24.340 1.00 96.25 95 SER A C 1
ATOM 732 O O . SER A 1 95 ? 11.449 -4.487 -23.932 1.00 96.25 95 SER A O 1
ATOM 734 N N . VAL A 1 96 ? 9.899 -4.662 -25.558 1.00 95.00 96 VAL A N 1
ATOM 735 C CA . VAL A 1 96 ? 10.795 -5.246 -26.569 1.00 95.00 96 VAL A CA 1
ATOM 736 C C . VAL A 1 96 ? 11.531 -4.163 -27.363 1.00 95.00 96 VAL A C 1
ATOM 738 O O . VAL A 1 96 ? 12.686 -4.356 -27.734 1.00 95.00 96 VAL A O 1
ATOM 741 N N . LYS A 1 97 ? 10.882 -3.020 -27.624 1.00 95.56 97 LYS A N 1
ATOM 742 C CA . LYS A 1 97 ? 11.372 -2.014 -28.581 1.00 95.56 97 LYS A CA 1
ATOM 743 C C . LYS A 1 97 ? 11.855 -0.721 -27.925 1.00 95.56 97 LYS A C 1
ATOM 745 O O . LYS A 1 97 ? 12.971 -0.292 -28.194 1.00 95.56 97 LYS A O 1
ATOM 750 N N . ALA A 1 98 ? 11.028 -0.081 -27.102 1.00 93.12 98 ALA A N 1
ATOM 751 C CA . ALA A 1 98 ? 11.312 1.237 -26.537 1.00 93.12 98 ALA A CA 1
ATOM 752 C C . ALA A 1 98 ? 10.903 1.301 -25.049 1.00 93.12 98 ALA A C 1
ATOM 754 O O . ALA A 1 98 ? 9.734 1.551 -24.760 1.00 93.12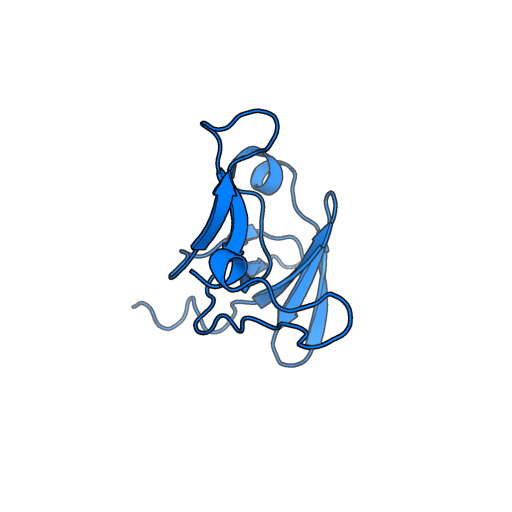 98 ALA A O 1
ATOM 755 N N . PRO A 1 99 ? 11.840 1.080 -24.103 1.00 91.56 99 PRO A N 1
ATOM 756 C CA . PRO A 1 99 ? 13.256 0.745 -24.314 1.00 91.56 99 PRO A CA 1
ATOM 757 C C . PRO A 1 99 ? 13.463 -0.694 -24.842 1.00 91.56 99 PRO A C 1
ATOM 759 O O . PRO A 1 99 ? 12.560 -1.521 -24.682 1.00 91.56 99 PRO A O 1
ATOM 762 N N . PRO A 1 100 ? 14.619 -1.014 -25.466 1.00 94.25 100 PRO A N 1
ATOM 763 C CA . PRO A 1 100 ? 14.968 -2.388 -25.831 1.00 94.25 100 PRO A CA 1
ATOM 764 C C . PRO A 1 100 ? 15.050 -3.313 -24.613 1.00 94.25 100 PRO A C 1
ATOM 766 O O . PRO A 1 100 ? 15.457 -2.880 -23.529 1.00 94.25 100 PRO A O 1
ATOM 769 N N . LEU A 1 101 ? 14.716 -4.591 -24.812 1.00 94.56 101 LEU A N 1
ATOM 770 C CA . LEU A 1 101 ? 14.718 -5.598 -23.752 1.00 94.56 101 LEU A CA 1
ATOM 771 C C . LEU A 1 101 ? 16.115 -5.771 -23.135 1.00 94.56 101 LEU A C 1
ATOM 773 O O . LEU A 1 101 ? 17.104 -5.976 -23.838 1.00 94.56 101 LEU A O 1
ATOM 777 N N . ARG A 1 102 ? 16.179 -5.750 -21.801 1.00 94.19 102 ARG A N 1
ATOM 778 C CA . ARG A 1 102 ? 17.381 -6.066 -21.018 1.00 94.19 102 ARG A CA 1
ATOM 779 C C . ARG A 1 102 ? 17.069 -7.249 -20.093 1.00 94.19 102 ARG A C 1
ATOM 781 O O . ARG A 1 102 ? 16.515 -7.010 -19.024 1.00 94.19 102 ARG A O 1
ATOM 788 N N . PRO A 1 103 ? 17.412 -8.498 -20.468 1.00 92.31 103 PRO A N 1
ATOM 789 C CA . PRO A 1 103 ? 17.045 -9.700 -19.704 1.00 92.31 103 PRO A CA 1
ATOM 790 C C . PRO A 1 103 ? 17.456 -9.662 -18.228 1.00 92.31 103 PRO A C 1
ATOM 792 O O . PRO A 1 103 ? 16.679 -10.043 -17.366 1.00 92.31 103 PRO A O 1
ATOM 795 N N . ARG A 1 104 ? 18.612 -9.056 -17.925 1.00 91.88 104 ARG A N 1
ATOM 796 C CA . ARG A 1 104 ? 19.128 -8.876 -16.555 1.00 91.88 104 ARG A CA 1
ATOM 797 C C . ARG A 1 104 ? 18.248 -8.030 -15.619 1.00 91.88 104 ARG A C 1
ATOM 799 O O . ARG A 1 104 ? 18.619 -7.848 -14.470 1.00 91.88 104 ARG A O 1
ATOM 806 N N . LEU A 1 105 ? 17.173 -7.415 -16.116 1.00 88.88 105 LEU A N 1
ATOM 807 C CA . LEU A 1 105 ? 16.180 -6.718 -15.287 1.00 88.88 105 LEU A CA 1
ATOM 808 C C . LEU A 1 105 ? 15.034 -7.638 -14.829 1.00 88.88 105 LEU A C 1
ATOM 810 O O . LEU A 1 105 ? 14.179 -7.184 -14.072 1.00 88.88 105 LEU A O 1
ATOM 814 N N . ILE A 1 106 ? 14.976 -8.867 -15.347 1.00 89.50 106 ILE A N 1
ATOM 815 C CA . ILE A 1 106 ? 13.944 -9.870 -15.050 1.00 89.50 106 ILE A CA 1
ATOM 816 C C . ILE A 1 106 ? 14.478 -10.918 -14.069 1.00 89.50 106 ILE A C 1
ATOM 818 O O . ILE A 1 106 ? 13.711 -11.379 -13.228 1.00 89.50 106 ILE A O 1
ATOM 822 N N . ASP A 1 107 ? 15.762 -11.270 -14.205 1.00 84.88 107 ASP A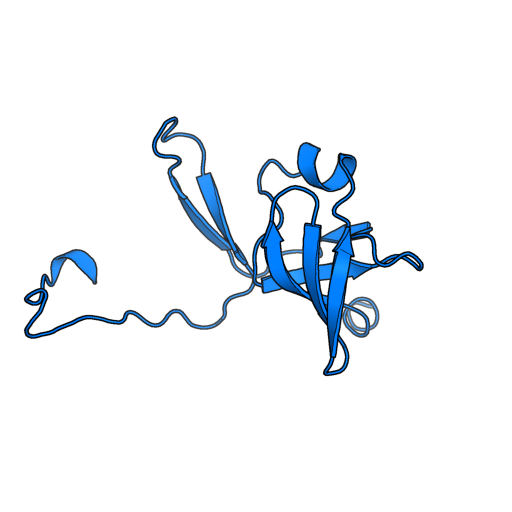 N 1
ATOM 823 C CA . ASP A 1 107 ? 16.498 -12.143 -13.278 1.00 84.88 107 ASP A CA 1
ATOM 824 C C . ASP A 1 107 ? 16.523 -11.573 -11.848 1.00 84.88 107 ASP A C 1
ATOM 826 O O . ASP A 1 107 ? 16.350 -12.373 -10.900 1.00 84.88 107 ASP A O 1
#